Protein AF-A0A8S3ABE5-F1 (afdb_monomer)

Foldseek 3Di:
DVVVVLVVLCPDPPRVPDPVNVCVVPPPDDPPPDDQDPVRVVVVVVVVVVVVVVVVVVD

Solvent-accessible surface area (backbone atoms only — not comparable to full-atom values): 3690 Å² total; per-residue (Å²): 117,67,64,66,51,52,53,51,40,61,69,33,91,74,51,49,75,32,67,66,58,50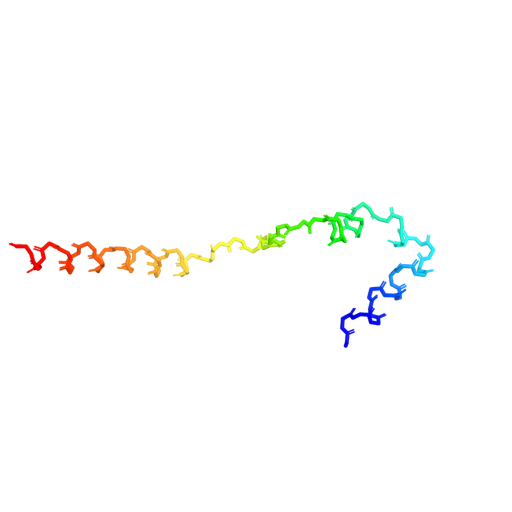,46,67,73,69,55,87,69,84,85,75,76,76,72,78,48,74,65,55,52,51,52,53,49,52,54,51,53,52,51,53,50,54,58,60,74,74,104

Structure (mmCIF, N/CA/C/O backbone):
data_AF-A0A8S3ABE5-F1
#
_entry.id   AF-A0A8S3ABE5-F1
#
loop_
_atom_site.group_PDB
_atom_site.id
_atom_site.type_symbol
_atom_site.label_atom_id
_atom_site.label_alt_id
_atom_site.label_comp_id
_atom_site.label_asym_id
_atom_site.label_entity_id
_atom_site.label_seq_id
_atom_site.pdbx_PDB_ins_code
_atom_site.Cartn_x
_atom_site.Cartn_y
_atom_site.Cartn_z
_atom_site.occupancy
_atom_site.B_iso_or_equiv
_atom_site.auth_seq_id
_atom_site.auth_comp_id
_atom_site.auth_asym_id
_atom_site.auth_atom_id
_atom_site.pdbx_PDB_model_num
ATOM 1 N N . MET A 1 1 ? -4.381 7.382 -12.949 1.00 67.88 1 MET A N 1
ATOM 2 C CA . MET A 1 1 ? -3.093 7.908 -12.428 1.00 67.88 1 ME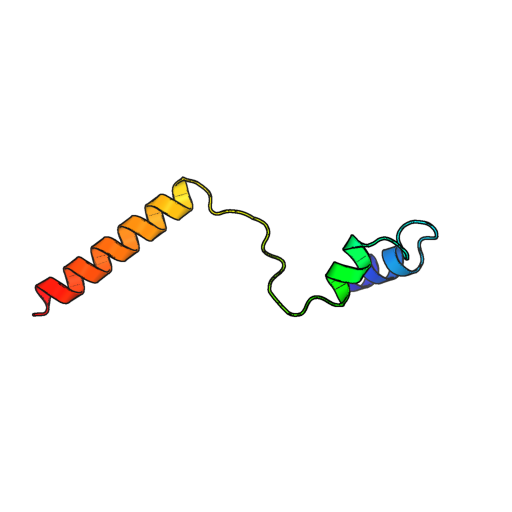T A CA 1
ATOM 3 C C . MET A 1 1 ? 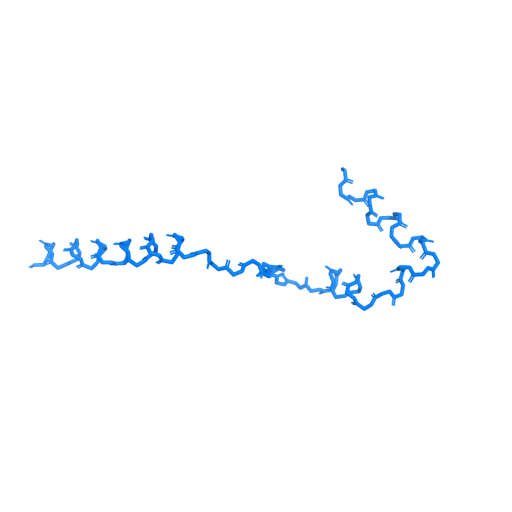-2.344 6.883 -11.572 1.00 67.88 1 MET A C 1
ATOM 5 O O . MET A 1 1 ? -1.181 6.647 -11.863 1.00 67.88 1 MET A O 1
ATOM 9 N N . HIS A 1 2 ? -2.971 6.225 -10.585 1.00 86.81 2 HIS A N 1
ATOM 10 C CA . HIS A 1 2 ? -2.288 5.227 -9.733 1.00 86.81 2 HIS A CA 1
ATOM 11 C C . HIS A 1 2 ? -1.933 3.908 -10.440 1.00 86.81 2 HIS A C 1
ATOM 13 O O . HIS A 1 2 ? -0.875 3.348 -10.188 1.00 86.81 2 HIS A O 1
ATOM 19 N N . GLU A 1 3 ? -2.762 3.436 -11.370 1.00 91.00 3 GLU A N 1
ATOM 20 C CA . GLU A 1 3 ? -2.506 2.186 -12.101 1.00 91.00 3 GLU A CA 1
ATOM 21 C C . GLU A 1 3 ? -1.201 2.226 -12.914 1.00 91.00 3 GLU A C 1
ATOM 23 O O . GLU A 1 3 ? -0.349 1.356 -12.769 1.00 91.00 3 GLU A O 1
ATOM 28 N N . VAL A 1 4 ? -0.988 3.291 -13.696 1.00 95.44 4 VAL A N 1
ATOM 29 C CA . VAL A 1 4 ? 0.247 3.495 -14.477 1.00 95.44 4 VAL A CA 1
ATOM 30 C C . VAL A 1 4 ? 1.482 3.559 -13.568 1.00 95.44 4 VAL A C 1
ATOM 32 O O . VAL A 1 4 ? 2.560 3.106 -13.945 1.00 95.44 4 VAL A O 1
ATOM 35 N N . PHE A 1 5 ? 1.340 4.093 -12.352 1.00 94.25 5 PHE A N 1
ATOM 36 C CA . PHE A 1 5 ? 2.412 4.091 -11.356 1.00 94.25 5 PHE A CA 1
ATOM 37 C C . PHE A 1 5 ? 2.757 2.667 -10.890 1.00 94.25 5 PHE A C 1
ATOM 39 O O . PHE A 1 5 ? 3.935 2.310 -10.870 1.00 94.25 5 PHE A O 1
ATOM 46 N N . LEU A 1 6 ? 1.756 1.832 -10.598 1.00 95.00 6 LEU A N 1
ATOM 47 C CA . LEU A 1 6 ? 1.976 0.433 -10.210 1.00 95.00 6 LEU A CA 1
ATOM 48 C C . LEU A 1 6 ? 2.574 -0.390 -11.357 1.00 95.00 6 LEU A C 1
ATOM 50 O O . LEU A 1 6 ? 3.487 -1.180 -11.128 1.00 95.00 6 LEU A O 1
ATOM 54 N N . GLN A 1 7 ? 2.138 -0.151 -12.598 1.00 95.56 7 GLN A N 1
ATOM 55 C CA . GLN A 1 7 ? 2.726 -0.778 -13.787 1.00 95.56 7 GLN A CA 1
ATOM 56 C C . GLN A 1 7 ? 4.215 -0.427 -13.934 1.00 95.56 7 GLN A C 1
ATOM 58 O O . GLN A 1 7 ? 5.034 -1.301 -14.210 1.00 95.56 7 GLN A O 1
ATOM 63 N N . ARG A 1 8 ? 4.602 0.832 -13.685 1.00 96.12 8 ARG A N 1
ATOM 64 C CA . ARG A 1 8 ? 6.019 1.241 -13.692 1.00 96.12 8 ARG A CA 1
ATOM 65 C C . ARG A 1 8 ? 6.823 0.560 -12.585 1.00 96.12 8 ARG A C 1
ATOM 67 O O . ARG A 1 8 ? 7.943 0.130 -12.849 1.00 96.12 8 ARG A O 1
ATOM 74 N N . LEU A 1 9 ? 6.261 0.428 -11.380 1.00 95.25 9 LEU A N 1
ATOM 75 C CA . LEU A 1 9 ? 6.908 -0.307 -10.286 1.00 95.25 9 LEU A CA 1
ATOM 76 C C . LEU A 1 9 ? 7.116 -1.785 -10.641 1.00 95.25 9 LEU A C 1
ATOM 78 O O . LEU A 1 9 ? 8.199 -2.317 -10.408 1.00 95.25 9 LEU A O 1
ATOM 82 N N . ALA A 1 10 ? 6.118 -2.416 -11.263 1.00 94.56 10 ALA A N 1
ATOM 83 C CA . ALA A 1 10 ? 6.173 -3.820 -11.668 1.00 94.56 10 ALA A CA 1
ATOM 84 C C . ALA A 1 10 ? 7.231 -4.101 -12.752 1.00 94.56 10 ALA A C 1
ATOM 86 O O . ALA A 1 10 ? 7.800 -5.191 -12.792 1.00 94.56 10 ALA A O 1
ATOM 87 N N . VAL A 1 11 ? 7.533 -3.123 -13.614 1.00 96.62 11 VAL A N 1
ATOM 88 C CA . VAL A 1 11 ? 8.564 -3.248 -14.664 1.00 96.62 11 VAL A CA 1
ATOM 89 C C . VAL A 1 11 ? 9.965 -2.873 -14.151 1.00 96.62 11 VAL A C 1
ATOM 91 O O . VAL A 1 11 ? 10.971 -3.271 -14.741 1.00 96.62 11 VAL A O 1
ATOM 94 N N . HIS A 1 12 ? 10.072 -2.149 -13.034 1.00 96.69 12 HIS A N 1
ATOM 95 C CA . HIS A 1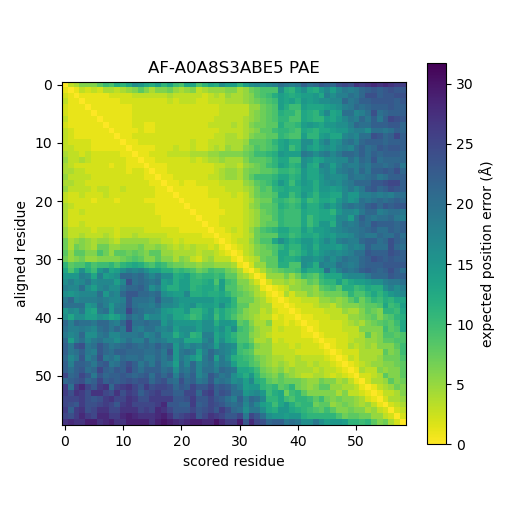 12 ? 11.357 -1.685 -12.516 1.00 96.69 12 HIS A CA 1
ATOM 96 C C . HIS A 1 12 ? 12.211 -2.853 -11.977 1.00 96.69 12 HIS A C 1
ATOM 98 O O . H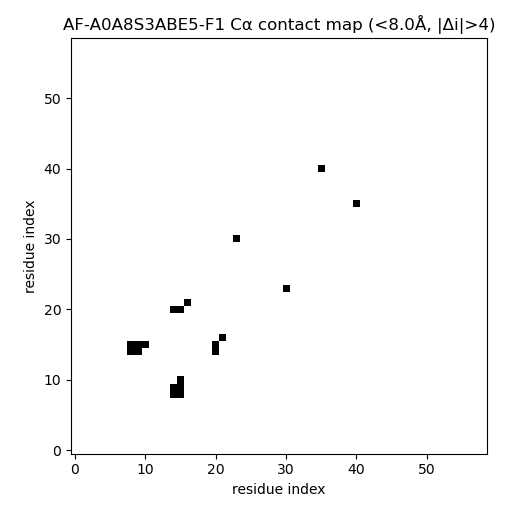IS A 1 12 ? 11.759 -3.588 -11.094 1.00 96.69 12 HIS A O 1
ATOM 104 N N . PRO A 1 13 ? 13.473 -3.014 -12.423 1.00 94.69 13 PRO A N 1
ATOM 105 C CA . PRO A 1 13 ? 14.286 -4.202 -12.139 1.00 94.69 13 PRO A CA 1
ATOM 106 C C . PRO A 1 13 ? 14.541 -4.442 -10.646 1.00 94.69 13 PRO A C 1
ATOM 108 O O . PRO A 1 13 ? 14.655 -5.591 -10.228 1.00 94.69 13 PRO A O 1
ATOM 111 N N . PHE A 1 14 ? 14.596 -3.373 -9.847 1.00 93.81 14 PHE A N 1
ATOM 112 C CA . PHE A 1 14 ? 14.844 -3.448 -8.405 1.00 93.81 14 PHE A CA 1
ATOM 113 C C . PHE A 1 14 ? 13.564 -3.428 -7.555 1.00 93.81 14 PHE A C 1
ATOM 115 O O . PHE A 1 14 ? 13.510 -4.073 -6.517 1.00 93.81 14 PHE A O 1
ATOM 122 N N . LEU A 1 15 ? 12.518 -2.715 -7.993 1.00 94.44 15 LEU A N 1
ATOM 123 C CA . LEU A 1 15 ? 11.336 -2.453 -7.154 1.00 94.44 15 LEU A CA 1
ATOM 124 C C . LEU A 1 15 ? 10.246 -3.511 -7.335 1.00 94.44 15 LEU A C 1
ATOM 126 O O . LEU A 1 15 ? 9.443 -3.717 -6.433 1.00 94.44 15 LEU A O 1
ATOM 130 N N . ARG A 1 16 ? 10.249 -4.234 -8.462 1.00 94.50 16 ARG A N 1
ATOM 131 C CA . ARG A 1 16 ? 9.292 -5.320 -8.715 1.00 94.50 16 ARG A CA 1
ATOM 132 C C . ARG A 1 16 ? 9.354 -6.451 -7.681 1.00 94.50 16 ARG A C 1
ATOM 134 O O . ARG A 1 16 ? 8.363 -7.137 -7.478 1.00 94.50 16 ARG A O 1
ATOM 141 N N . ASN A 1 17 ? 10.521 -6.644 -7.059 1.00 94.31 17 ASN A N 1
ATOM 142 C CA . ASN A 1 17 ? 10.783 -7.691 -6.071 1.00 94.31 17 ASN A CA 1
ATOM 143 C C . ASN A 1 17 ? 10.754 -7.154 -4.629 1.00 94.31 17 ASN A C 1
ATOM 145 O O . ASN A 1 17 ? 11.160 -7.862 -3.709 1.00 94.31 17 ASN A O 1
ATOM 149 N N . ASP A 1 18 ? 10.333 -5.904 -4.425 1.00 95.88 18 ASP A N 1
ATOM 150 C CA . ASP A 1 18 ? 10.248 -5.328 -3.089 1.00 95.88 18 ASP A CA 1
ATOM 151 C C . ASP A 1 18 ? 9.138 -6.003 -2.267 1.00 95.88 18 ASP A C 1
ATOM 153 O O . ASP A 1 18 ? 8.016 -6.210 -2.739 1.00 95.88 18 ASP A O 1
ATOM 157 N N . ASN A 1 19 ? 9.448 -6.325 -1.009 1.00 94.69 19 ASN A N 1
ATOM 158 C CA . ASN A 1 19 ? 8.499 -6.983 -0.113 1.00 94.69 19 ASN A CA 1
ATOM 159 C C . ASN A 1 19 ? 7.279 -6.101 0.179 1.00 94.69 19 ASN A C 1
ATOM 161 O O . ASN A 1 19 ? 6.162 -6.613 0.228 1.00 94.69 19 ASN A O 1
ATOM 165 N N . ASN A 1 20 ? 7.458 -4.786 0.336 1.00 92.19 20 ASN A N 1
ATOM 166 C CA . ASN A 1 20 ? 6.334 -3.885 0.589 1.00 92.19 20 ASN A CA 1
ATOM 167 C C . ASN A 1 20 ? 5.460 -3.748 -0.652 1.00 92.19 20 ASN A C 1
ATOM 169 O O . ASN A 1 20 ? 4.243 -3.683 -0.516 1.00 92.19 20 ASN A O 1
ATOM 173 N N . PHE A 1 21 ? 6.048 -3.749 -1.852 1.00 94.56 21 PHE A N 1
ATOM 174 C CA . PHE A 1 21 ? 5.273 -3.746 -3.091 1.00 94.56 21 PHE A CA 1
ATOM 175 C C . PHE A 1 21 ? 4.409 -5.006 -3.223 1.00 94.56 21 PHE A C 1
ATOM 177 O O . PHE A 1 21 ? 3.229 -4.908 -3.555 1.00 94.56 21 PHE A O 1
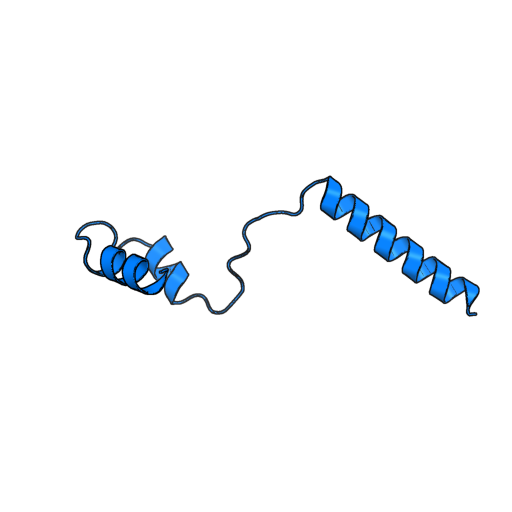ATOM 184 N N . ARG A 1 22 ? 4.950 -6.179 -2.874 1.00 93.69 22 ARG A N 1
ATOM 185 C CA . ARG A 1 22 ? 4.172 -7.424 -2.825 1.00 93.69 22 ARG A CA 1
ATOM 186 C C . ARG A 1 22 ? 3.034 -7.352 -1.804 1.00 93.69 22 ARG A C 1
ATOM 188 O O . ARG A 1 22 ? 1.891 -7.643 -2.148 1.00 93.69 22 ARG A O 1
ATOM 195 N N . ILE A 1 23 ? 3.331 -6.930 -0.575 1.00 92.56 23 ILE A N 1
ATOM 196 C CA . ILE A 1 23 ? 2.331 -6.785 0.494 1.00 92.56 23 ILE A CA 1
ATOM 197 C C . ILE A 1 23 ? 1.250 -5.785 0.076 1.00 92.56 23 ILE A C 1
ATOM 199 O O . ILE A 1 23 ? 0.071 -6.065 0.241 1.00 92.56 23 ILE A O 1
ATOM 203 N N . PHE A 1 24 ? 1.627 -4.659 -0.530 1.00 92.56 24 PHE A N 1
ATOM 204 C CA . PHE A 1 24 ? 0.692 -3.650 -1.026 1.00 92.56 24 PHE A CA 1
ATOM 205 C C . PHE A 1 24 ? -0.322 -4.225 -2.030 1.00 92.56 24 PHE A C 1
ATOM 207 O O . PHE A 1 24 ? -1.475 -3.804 -2.027 1.00 92.56 24 PHE A O 1
ATOM 214 N N . LEU A 1 25 ? 0.088 -5.177 -2.877 1.00 92.81 25 LEU A N 1
ATOM 215 C CA . LEU A 1 25 ? -0.784 -5.806 -3.877 1.00 92.81 25 LEU A CA 1
ATOM 216 C C . LEU A 1 25 ? -1.624 -6.968 -3.321 1.00 92.81 25 LEU A C 1
ATOM 218 O O . LEU A 1 25 ? -2.736 -7.193 -3.794 1.00 92.81 25 LEU A O 1
ATOM 222 N N . GLU A 1 26 ? -1.096 -7.730 -2.359 1.00 92.50 26 GLU A N 1
ATOM 223 C CA . GLU A 1 26 ? -1.754 -8.929 -1.815 1.00 92.50 26 GLU A CA 1
ATOM 224 C C . GLU A 1 26 ? -2.634 -8.636 -0.585 1.00 92.50 26 GLU A C 1
ATOM 226 O O . GLU A 1 26 ? -3.567 -9.392 -0.293 1.00 92.50 26 GLU A O 1
ATOM 231 N N . TYR A 1 27 ? -2.356 -7.556 0.147 1.00 92.94 27 TYR A N 1
ATOM 232 C CA . TYR A 1 27 ? -3.068 -7.208 1.371 1.00 92.94 27 TYR A CA 1
ATOM 233 C C . TYR A 1 27 ? -4.492 -6.728 1.067 1.00 92.94 27 TYR A C 1
ATOM 235 O O . TYR A 1 27 ? -4.710 -5.800 0.293 1.00 92.94 27 TYR A O 1
ATOM 243 N N . LYS A 1 28 ? -5.479 -7.384 1.687 1.00 90.06 28 LYS A N 1
ATOM 244 C CA . LYS A 1 28 ? -6.912 -7.165 1.416 1.00 90.06 28 LYS A CA 1
ATOM 245 C C . LYS A 1 28 ? -7.581 -6.170 2.360 1.00 90.06 28 LYS A C 1
ATOM 247 O O . LYS A 1 28 ? -8.719 -5.777 2.120 1.00 90.06 28 LYS A O 1
ATOM 252 N N . GLU A 1 29 ? -6.910 -5.803 3.444 1.00 88.94 29 GLU A N 1
ATOM 253 C CA . GLU A 1 29 ? -7.436 -4.859 4.424 1.00 88.94 29 GLU A CA 1
ATOM 254 C C . GLU A 1 29 ? -6.911 -3.442 4.155 1.00 88.94 29 GLU A C 1
ATOM 256 O O . GLU A 1 29 ? -6.113 -3.192 3.250 1.00 88.94 29 GLU A O 1
ATOM 261 N N . ALA A 1 30 ? -7.377 -2.477 4.945 1.00 82.94 30 ALA A N 1
ATOM 262 C CA . ALA A 1 30 ? -6.955 -1.095 4.797 1.00 82.94 30 ALA A CA 1
ATOM 263 C C . ALA A 1 30 ? -5.484 -0.918 5.213 1.00 82.94 30 ALA A C 1
ATOM 265 O O . ALA A 1 30 ? -5.138 -1.087 6.378 1.00 82.94 30 ALA A O 1
ATOM 266 N N . LEU A 1 31 ? -4.636 -0.459 4.288 1.00 81.44 31 LEU A N 1
ATOM 267 C CA . LEU A 1 31 ? -3.227 -0.091 4.524 1.00 81.44 31 LEU A CA 1
ATOM 268 C C . LEU A 1 31 ? -3.058 1.213 5.334 1.00 81.44 31 LEU A C 1
ATOM 270 O O . LEU A 1 31 ? -2.057 1.921 5.204 1.00 81.44 31 LEU A O 1
ATOM 274 N N . ASN A 1 32 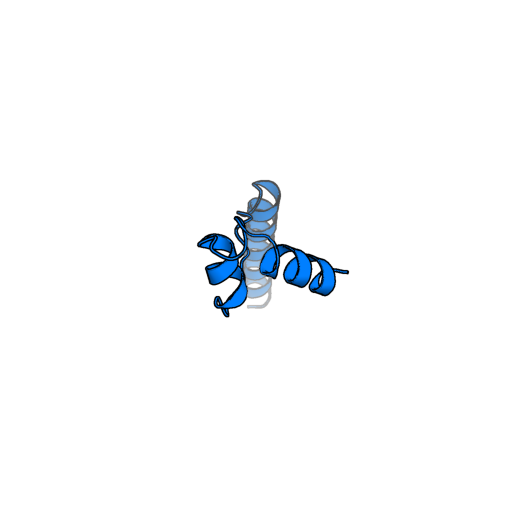? -4.045 1.578 6.152 1.00 76.69 32 ASN A N 1
ATOM 275 C CA . ASN A 1 32 ? -4.035 2.808 6.935 1.00 76.69 32 ASN A CA 1
ATOM 276 C C . ASN A 1 32 ? -2.999 2.705 8.063 1.00 76.69 32 ASN A C 1
ATOM 278 O O . ASN A 1 32 ? -3.316 2.348 9.191 1.00 76.69 32 ASN A O 1
ATOM 282 N N . VAL A 1 33 ? -1.752 3.062 7.762 1.00 64.06 33 VAL A N 1
ATOM 283 C CA . VAL A 1 33 ? -0.651 3.142 8.739 1.00 64.06 33 VAL A CA 1
ATOM 284 C C . VAL A 1 33 ? -0.599 4.486 9.470 1.00 64.06 33 VAL A C 1
ATOM 286 O O . VAL A 1 33 ? 0.171 4.661 10.413 1.00 64.06 33 VAL A O 1
ATOM 289 N N . ARG A 1 34 ? -1.410 5.465 9.045 1.00 69.06 34 ARG A N 1
ATOM 290 C CA . ARG A 1 34 ? -1.502 6.763 9.717 1.00 69.06 34 ARG A CA 1
ATOM 291 C C . ARG A 1 34 ? -2.198 6.574 11.065 1.00 69.06 34 ARG A C 1
ATOM 293 O O . ARG A 1 34 ? -3.418 6.446 11.129 1.00 69.06 34 ARG A O 1
ATOM 300 N N . GLY A 1 35 ? -1.410 6.601 12.137 1.00 69.19 35 GLY A N 1
ATOM 301 C CA . GLY A 1 35 ? -1.932 6.709 13.495 1.00 69.19 35 GLY A CA 1
ATOM 302 C C . GLY A 1 35 ? -2.797 7.962 13.661 1.00 69.19 35 GLY A C 1
ATOM 303 O O . GLY A 1 35 ? -2.596 8.970 12.978 1.00 69.19 35 GLY A O 1
ATOM 304 N N . LYS A 1 36 ? -3.767 7.905 14.578 1.00 74.12 36 LYS A N 1
ATOM 305 C CA . LYS A 1 36 ? -4.631 9.052 14.873 1.00 74.12 36 LYS A CA 1
ATOM 306 C C . LYS A 1 36 ? -3.803 10.197 15.448 1.00 74.12 36 LYS A C 1
ATOM 308 O O . LYS A 1 36 ? -3.123 10.024 16.465 1.00 74.12 36 LYS A O 1
ATOM 313 N N . ASN A 1 37 ? -3.909 11.381 14.856 1.00 80.50 37 ASN A N 1
ATOM 314 C CA . ASN A 1 37 ? -3.312 12.588 15.422 1.00 80.50 37 ASN A CA 1
ATOM 315 C C . ASN A 1 37 ? -3.918 12.895 16.798 1.00 80.50 37 ASN A C 1
ATOM 317 O O . ASN A 1 37 ? -5.084 12.601 17.051 1.00 80.50 37 ASN A O 1
ATOM 321 N N . LYS A 1 38 ? -3.171 13.574 17.679 1.00 78.62 38 LYS A N 1
ATOM 322 C CA . LYS A 1 38 ? -3.663 13.947 19.023 1.00 78.62 38 LYS A CA 1
ATOM 323 C C . LYS A 1 38 ? -4.989 14.722 18.971 1.00 78.62 38 LYS A C 1
ATOM 325 O O . LYS A 1 38 ? -5.855 14.513 19.808 1.00 78.62 38 LYS A O 1
ATOM 330 N N . LYS A 1 39 ? -5.179 15.555 17.939 1.00 83.56 39 LYS A N 1
ATOM 331 C CA . LYS A 1 39 ? -6.447 16.253 17.669 1.00 83.56 39 LYS A CA 1
ATOM 332 C C . LYS A 1 39 ? -7.582 15.288 17.313 1.00 83.56 39 LYS A C 1
ATOM 334 O O . LYS A 1 39 ? -8.666 15.423 17.856 1.00 83.56 39 LYS A O 1
ATOM 339 N N . GLU A 1 40 ? -7.318 14.304 16.454 1.00 84.19 40 GLU A N 1
ATOM 340 C CA . GLU A 1 40 ? -8.304 13.293 16.042 1.00 84.19 40 GLU A CA 1
ATOM 341 C C . GLU A 1 40 ? -8.728 12.421 17.229 1.00 84.19 40 GLU A C 1
ATOM 343 O O . GLU A 1 40 ? -9.916 12.185 17.416 1.00 84.19 40 GLU A O 1
ATOM 348 N N . GLN A 1 41 ? -7.783 12.024 18.089 1.00 84.88 41 GLN A N 1
ATOM 349 C CA . GLN A 1 41 ? -8.088 11.268 19.310 1.00 84.88 41 GLN A CA 1
ATOM 350 C C . GLN A 1 41 ? -8.966 12.065 20.282 1.00 84.88 41 GLN A C 1
ATOM 352 O O . GLN A 1 41 ? -9.927 11.528 20.824 1.00 84.88 41 GLN A O 1
ATOM 357 N N . ILE A 1 42 ? -8.666 13.354 20.476 1.00 86.81 42 ILE A N 1
ATOM 358 C CA . ILE A 1 42 ? -9.462 14.240 21.334 1.00 86.81 42 ILE A CA 1
ATOM 359 C C . ILE A 1 42 ? -10.870 14.425 20.753 1.00 86.81 42 ILE A C 1
ATOM 361 O O . ILE A 1 42 ? -11.850 14.317 21.484 1.00 86.81 42 ILE A O 1
ATOM 365 N N . THR A 1 43 ? -10.994 14.651 19.442 1.00 85.38 43 THR A N 1
ATOM 366 C CA . THR A 1 43 ? -12.300 14.755 18.776 1.00 85.38 43 THR A CA 1
ATOM 367 C C . THR A 1 43 ? -13.117 13.469 18.909 1.00 85.38 43 THR A C 1
ATOM 369 O O . THR A 1 43 ? -14.312 13.542 19.184 1.00 85.38 43 THR A O 1
ATOM 372 N N . ASP A 1 44 ? -12.498 12.300 18.755 1.00 84.00 44 ASP A N 1
ATOM 373 C CA . ASP A 1 44 ? -13.175 11.012 18.931 1.00 84.00 44 ASP A CA 1
ATOM 374 C C . ASP A 1 44 ? -13.616 10.786 20.388 1.00 84.00 44 ASP A C 1
ATOM 376 O O . ASP A 1 44 ? -14.716 10.284 20.635 1.00 84.00 44 ASP A O 1
ATOM 380 N N . PHE A 1 45 ? -12.803 11.218 21.356 1.00 86.06 45 PHE A N 1
ATOM 381 C CA . PHE A 1 45 ? -13.150 11.170 22.776 1.00 86.06 45 PHE A CA 1
ATOM 382 C C . PHE A 1 45 ? -14.349 12.072 23.100 1.00 86.06 45 PHE A C 1
ATOM 384 O O . PHE A 1 45 ? -15.320 11.605 23.692 1.00 86.06 45 PHE A O 1
ATOM 391 N N . PHE A 1 46 ? -14.348 13.325 22.628 1.00 87.19 46 PHE A N 1
ATOM 392 C CA . PHE A 1 46 ? -15.494 14.229 22.790 1.00 87.19 46 PHE A CA 1
ATOM 393 C C . PHE A 1 46 ? -16.764 13.681 22.136 1.00 87.19 46 PHE A C 1
ATOM 395 O O . PHE A 1 46 ? -17.818 13.721 22.759 1.00 87.19 46 PHE A O 1
ATOM 402 N N . LYS A 1 47 ? -16.673 13.108 20.928 1.00 84.38 47 LYS A N 1
ATOM 403 C CA . LYS A 1 47 ? -17.821 12.467 20.260 1.00 84.38 47 LYS A CA 1
ATOM 404 C C . LYS A 1 47 ? -18.394 11.302 21.059 1.00 84.38 47 LYS A C 1
ATOM 406 O O . LYS A 1 47 ? -19.597 11.065 21.017 1.00 84.38 47 LYS A O 1
ATOM 411 N N . THR A 1 48 ? -17.538 10.541 21.735 1.00 80.31 48 THR A N 1
ATOM 412 C CA . THR A 1 48 ? -17.985 9.424 22.573 1.00 80.31 48 THR A CA 1
ATOM 413 C C . THR A 1 48 ? -18.716 9.957 23.800 1.00 80.31 48 THR A C 1
ATOM 415 O O . THR A 1 48 ? -19.816 9.504 24.090 1.00 80.31 48 THR A O 1
ATOM 418 N N . LEU A 1 49 ? -18.169 10.988 24.448 1.00 82.25 49 LEU A N 1
ATOM 419 C CA . LEU A 1 49 ? -18.804 11.627 25.600 1.00 82.25 49 LEU A CA 1
ATOM 420 C C . LEU A 1 49 ? -20.149 12.278 25.262 1.00 82.25 49 LEU A C 1
ATOM 422 O O . LEU A 1 49 ? -21.095 12.119 26.026 1.00 82.25 49 LEU A O 1
ATOM 426 N N . THR A 1 50 ? -20.262 12.977 24.128 1.00 78.62 50 THR A N 1
ATOM 427 C CA . THR A 1 50 ? -21.540 13.579 23.712 1.00 78.62 50 THR A CA 1
ATOM 428 C C . THR A 1 50 ? -22.592 12.514 23.437 1.00 78.62 50 THR A C 1
ATOM 430 O O . THR A 1 50 ? -23.722 12.667 23.872 1.00 78.62 50 THR A O 1
ATOM 433 N N . LYS A 1 51 ? -22.216 11.396 22.801 1.00 74.12 51 LYS A N 1
ATOM 434 C CA . LYS A 1 51 ? -23.139 10.273 22.583 1.00 74.12 51 LYS A CA 1
ATOM 435 C C . LYS A 1 51 ? -23.621 9.661 23.895 1.00 74.12 51 LYS A C 1
ATOM 437 O O . LYS A 1 51 ? -24.810 9.424 24.043 1.00 74.12 51 LYS A O 1
ATOM 442 N N . THR A 1 52 ? -22.718 9.446 24.854 1.00 72.19 52 THR A N 1
ATOM 443 C CA . THR A 1 52 ? -23.096 8.936 26.179 1.00 72.19 52 THR A CA 1
ATOM 444 C C . THR A 1 52 ? -24.005 9.916 26.922 1.00 72.19 52 THR A C 1
ATOM 446 O O . THR A 1 52 ? -24.955 9.491 27.567 1.00 72.19 52 THR A O 1
ATOM 449 N N . ALA A 1 53 ? -23.747 11.222 26.831 1.00 72.62 53 ALA A N 1
ATOM 450 C CA . ALA A 1 53 ? -24.602 12.229 27.450 1.00 72.62 53 ALA A CA 1
ATOM 451 C C . ALA A 1 53 ? -25.995 12.283 26.801 1.00 72.62 53 ALA A C 1
ATOM 453 O O . ALA A 1 53 ? -26.980 12.356 27.530 1.00 72.62 53 ALA A O 1
ATOM 454 N N . ASP A 1 54 ? -26.081 12.188 25.470 1.00 70.25 54 ASP A N 1
ATOM 455 C CA . ASP A 1 54 ? -27.353 12.133 24.742 1.00 70.25 54 ASP A CA 1
ATOM 456 C C . ASP A 1 54 ? -28.156 10.871 25.104 1.00 70.25 54 ASP A C 1
ATOM 458 O O . ASP A 1 54 ? -29.359 10.954 25.325 1.00 70.25 54 ASP A O 1
ATOM 462 N N . GLU A 1 55 ? -27.506 9.710 25.238 1.00 67.06 55 GLU A N 1
ATOM 463 C CA . GLU A 1 55 ? -28.165 8.461 25.657 1.00 67.06 55 GLU A CA 1
ATOM 464 C C . GLU A 1 55 ? -28.673 8.506 27.108 1.00 67.06 55 GLU A C 1
ATOM 466 O O . GLU A 1 55 ? -29.730 7.951 27.396 1.00 67.06 55 GLU A O 1
ATOM 471 N N .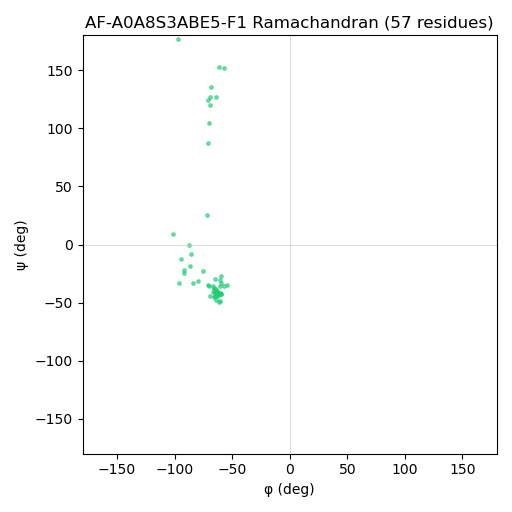 VAL A 1 56 ? -27.957 9.179 28.017 1.00 65.25 56 VAL A N 1
ATOM 472 C CA . VAL A 1 56 ? -28.365 9.321 29.428 1.00 65.25 56 VAL A CA 1
ATOM 473 C C . VAL A 1 56 ? -29.429 10.407 29.618 1.00 65.25 56 VAL A C 1
ATOM 475 O O . VAL A 1 56 ? -30.265 10.272 30.501 1.00 65.25 56 VAL A O 1
ATOM 478 N N . LEU A 1 57 ? -29.432 11.471 28.808 1.00 59.59 57 LEU A N 1
ATOM 479 C CA . LEU A 1 57 ? -30.473 12.511 28.842 1.00 59.59 57 LEU A CA 1
ATOM 480 C C . LEU A 1 57 ? -31.800 12.071 28.210 1.00 59.59 57 LEU A C 1
ATOM 482 O O . LEU A 1 57 ? -32.834 12.673 28.492 1.00 59.59 57 LEU A O 1
ATOM 486 N N . LEU A 1 58 ? -31.768 11.067 27.331 1.00 56.97 58 LEU A N 1
ATOM 487 C CA . LEU A 1 58 ? -32.954 10.471 26.712 1.00 56.97 58 LEU A CA 1
ATOM 488 C C . LEU A 1 58 ? -33.569 9.325 27.547 1.00 56.97 58 LEU A C 1
ATOM 490 O O . LEU A 1 58 ? -34.574 8.757 27.112 1.00 56.97 58 LEU A O 1
ATOM 494 N N . ALA A 1 59 ? -32.989 8.995 28.709 1.00 50.62 59 ALA A N 1
ATOM 495 C CA . ALA A 1 59 ? -33.477 8.011 29.683 1.00 50.62 59 ALA A CA 1
ATOM 496 C C . ALA A 1 59 ? -34.100 8.695 30.911 1.00 50.62 59 ALA A C 1
ATOM 498 O O . ALA A 1 59 ? -35.097 8.146 31.432 1.00 50.62 59 ALA A O 1
#

Radius of gyration: 20.84 Å; Cα contacts (8 Å, |Δi|>4): 10; chains: 1; bounding box: 48×25×44 Å

pLDDT: mean 84.12, std 11.47, range [50.62, 96.69]

Nearest PDB structures (foldseek):
  8afz-assembly1_B  TM=5.128E-01  e=3.487E-04  Homo sapiens
  6n5z-assembly1_A  TM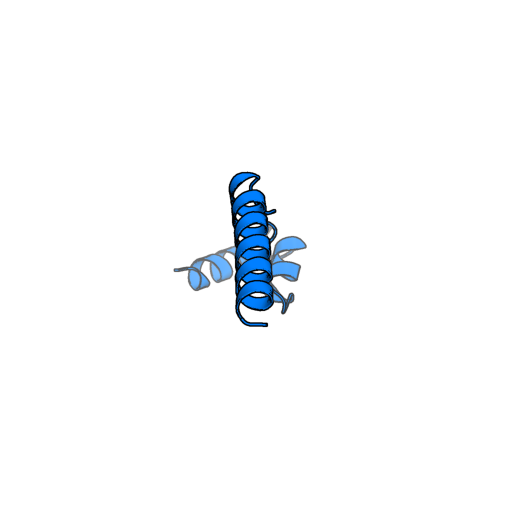=8.079E-01  e=6.239E-02  Homo sapiens
  6n5z-assembly1_B  TM=7.987E-01  e=6.239E-02  Homo sapiens

InterPro domains:
  IPR036871 PX domain superfamily [G3DSA:3.30.1520.10] (1-39)

Mean predicted aligned error: 10.85 Å

Secondary structure (DSSP, 8-state):
-HHHHHHHHHHSTTTTT-HHHHHHHH--S-----PPPHHHHHHHHHHHHHHHHHHHHT-

Organism: NCBI:txid392030

Sequence (59 aa):
MHEVFLQRLAVHPFLRNDNNFRIFLEYKEALNVRGKNKKEQITDFFKTLTKTADEVLLA